Protein AF-A0A3S1FIY8-F1 (afdb_monomer)

Foldseek 3Di:
DLVVCCVVPNNVVSVVVVVVVVVVVVVVCVVDPDPDDPPQQQPFPPPDDDDDDPDDFDQQDDFDKDKDKDQADPVCVVVVVVLVVVVQVLLVVLAWAPWDWDADPVDRRIIITITTHRGPNSVVSSNRSQGPNNVVSVVVD

Solvent-accessible surface area (backbone atoms only — not comparable to full-atom values): 8208 Å² total; per-residue (Å²): 108,65,68,59,42,22,72,75,63,34,60,67,55,32,52,53,54,51,50,52,52,51,51,51,54,52,51,46,50,70,76,54,64,74,79,82,68,74,88,64,49,74,55,63,52,78,76,74,70,87,74,93,64,100,60,93,76,51,61,77,40,58,72,40,78,48,78,47,82,43,83,48,57,81,92,47,45,71,60,49,53,56,45,47,56,53,50,51,52,52,41,44,74,43,58,42,40,80,71,45,78,45,70,39,85,92,44,77,44,34,34,40,41,35,33,34,24,72,17,44,47,51,45,54,50,30,56,52,63,42,21,50,53,54,45,64,54,62,78,70,111

Structure (mmCIF, N/CA/C/O backbone):
data_AF-A0A3S1FIY8-F1
#
_entry.id   AF-A0A3S1FIY8-F1
#
loop_
_atom_site.group_PDB
_atom_site.id
_atom_site.type_symbol
_atom_site.label_atom_id
_atom_site.label_alt_id
_atom_site.label_comp_id
_atom_site.label_asym_id
_atom_site.label_entity_id
_atom_site.label_seq_id
_atom_site.pdbx_PDB_ins_code
_atom_site.Cartn_x
_atom_site.Cartn_y
_atom_site.Cartn_z
_atom_site.occupancy
_atom_site.B_is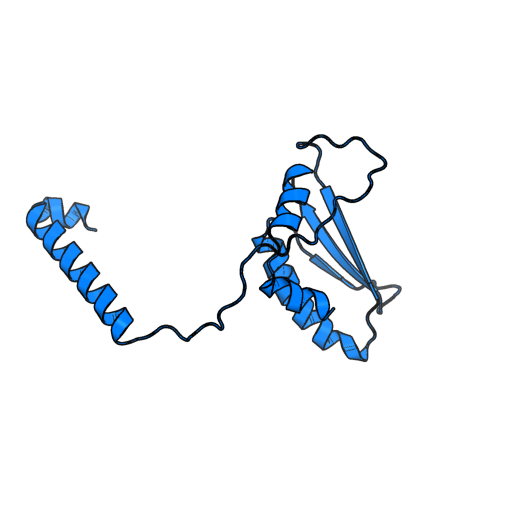o_or_equiv
_atom_site.auth_seq_id
_atom_site.auth_comp_id
_atom_site.auth_asym_id
_atom_site.auth_atom_id
_atom_site.pdbx_PDB_model_num
ATOM 1 N N . ILE A 1 1 ? 32.216 -6.696 -15.683 1.00 72.62 1 ILE A N 1
ATOM 2 C CA . ILE A 1 1 ? 32.693 -8.076 -15.956 1.00 72.62 1 ILE A CA 1
ATOM 3 C C . ILE A 1 1 ? 32.813 -8.304 -17.461 1.00 72.62 1 ILE A C 1
ATOM 5 O O . ILE A 1 1 ? 33.933 -8.373 -17.935 1.00 72.62 1 ILE A O 1
ATOM 9 N N . TRP A 1 2 ? 31.724 -8.290 -18.236 1.00 78.50 2 TRP A N 1
ATOM 10 C CA . TRP A 1 2 ? 31.783 -8.527 -19.691 1.00 78.50 2 TRP A CA 1
ATOM 11 C C . TRP A 1 2 ? 32.667 -7.547 -20.480 1.00 78.50 2 TRP A C 1
ATOM 13 O O . TRP A 1 2 ? 33.386 -7.976 -21.372 1.00 78.50 2 TRP A O 1
ATOM 23 N N . GLY A 1 3 ? 32.701 -6.264 -20.097 1.00 75.38 3 GLY A N 1
ATOM 24 C CA . GLY A 1 3 ? 33.605 -5.280 -20.713 1.00 75.38 3 GLY A CA 1
ATOM 25 C C . GLY A 1 3 ? 35.096 -5.572 -20.495 1.00 75.38 3 GLY A C 1
ATOM 26 O O . GLY A 1 3 ? 35.888 -5.344 -21.392 1.00 75.38 3 GLY A O 1
ATOM 27 N N . VAL A 1 4 ? 35.470 -6.153 -19.349 1.00 83.62 4 VAL A N 1
ATOM 28 C CA . VAL A 1 4 ? 36.863 -6.550 -19.057 1.00 83.62 4 VAL A CA 1
ATOM 29 C C . VAL A 1 4 ? 37.256 -7.783 -19.876 1.00 83.62 4 VAL A C 1
ATOM 31 O O . VAL A 1 4 ? 38.373 -7.873 -20.368 1.00 83.62 4 VAL A O 1
ATOM 34 N N . VAL A 1 5 ? 36.322 -8.720 -20.066 1.00 78.81 5 VAL A N 1
ATOM 35 C CA . VAL A 1 5 ? 36.539 -9.919 -20.894 1.00 78.81 5 VAL A CA 1
ATOM 36 C C . VAL A 1 5 ? 36.663 -9.547 -22.373 1.00 78.81 5 VAL A C 1
ATOM 38 O O . VAL A 1 5 ? 37.521 -10.089 -23.061 1.00 78.81 5 VAL A O 1
ATOM 41 N N . ALA A 1 6 ? 35.857 -8.594 -22.849 1.00 78.81 6 ALA A N 1
ATOM 42 C CA . ALA A 1 6 ? 35.938 -8.100 -24.221 1.00 78.81 6 ALA A CA 1
ATOM 43 C C . ALA A 1 6 ? 37.254 -7.361 -24.504 1.00 78.81 6 ALA A C 1
ATOM 45 O O . ALA A 1 6 ? 37.805 -7.504 -25.591 1.00 78.81 6 ALA A O 1
ATOM 46 N N . ASP A 1 7 ? 37.764 -6.608 -23.528 1.00 79.38 7 ASP A N 1
ATOM 47 C CA . ASP A 1 7 ? 39.031 -5.880 -23.643 1.00 79.38 7 ASP A CA 1
ATOM 48 C C . ASP A 1 7 ? 40.245 -6.831 -23.626 1.00 79.38 7 ASP A C 1
ATOM 50 O O . ASP A 1 7 ? 41.183 -6.669 -24.400 1.00 79.38 7 ASP A O 1
ATOM 54 N N . ALA A 1 8 ? 40.202 -7.890 -22.807 1.00 84.19 8 ALA A N 1
ATOM 55 C CA . ALA A 1 8 ? 41.296 -8.858 -22.686 1.00 84.19 8 ALA A CA 1
ATOM 56 C C . ALA A 1 8 ? 41.309 -9.953 -23.772 1.00 84.19 8 ALA A C 1
ATOM 58 O O . ALA A 1 8 ? 42.376 -10.431 -24.154 1.00 84.19 8 ALA A O 1
ATOM 59 N N . HIS A 1 9 ? 40.137 -10.388 -24.248 1.00 82.81 9 HIS A N 1
ATOM 60 C CA . HIS A 1 9 ? 39.992 -11.560 -25.125 1.00 82.81 9 HIS A CA 1
ATOM 61 C C . HIS A 1 9 ? 39.176 -11.289 -26.399 1.00 82.81 9 HIS A C 1
ATOM 63 O O . HIS A 1 9 ? 38.897 -12.217 -27.163 1.00 82.81 9 HIS A O 1
ATOM 69 N N . GLY A 1 10 ? 38.805 -10.034 -26.653 1.00 88.31 10 GLY A N 1
ATOM 70 C CA . GLY A 1 10 ? 38.021 -9.622 -27.813 1.00 88.31 10 GLY A CA 1
ATOM 71 C C . GLY A 1 10 ? 36.508 -9.741 -27.610 1.00 88.31 10 GLY A C 1
ATOM 72 O O . GLY A 1 10 ? 36.003 -10.528 -26.809 1.00 88.31 10 GLY A O 1
ATOM 73 N N . ALA A 1 11 ? 35.753 -8.951 -28.376 1.00 85.81 11 ALA A N 1
ATOM 74 C CA . ALA A 1 11 ? 34.295 -8.901 -28.266 1.00 85.81 11 ALA A CA 1
ATOM 75 C C . ALA A 1 11 ? 33.613 -10.233 -28.628 1.00 85.81 11 ALA A C 1
ATOM 77 O O . ALA A 1 11 ? 32.600 -10.585 -28.029 1.00 85.81 11 ALA A O 1
ATOM 78 N N . GLU A 1 12 ? 34.172 -10.991 -29.573 1.00 88.19 12 GLU A N 1
ATOM 79 C CA . GLU A 1 12 ? 33.625 -12.281 -30.008 1.00 88.19 12 GLU A CA 1
ATOM 80 C C . GLU A 1 12 ? 33.571 -13.300 -28.860 1.00 88.19 12 GLU A C 1
ATOM 82 O O . GLU A 1 12 ? 32.518 -13.873 -28.577 1.00 88.19 12 GLU A O 1
ATOM 87 N N . THR A 1 13 ? 34.682 -13.475 -28.139 1.00 86.31 13 THR A N 1
ATOM 88 C CA . THR A 1 13 ? 34.762 -14.421 -27.017 1.00 86.31 13 THR A CA 1
ATOM 89 C C . THR A 1 13 ? 33.855 -14.000 -25.863 1.00 86.31 13 THR A C 1
ATOM 91 O O . THR A 1 13 ? 33.185 -14.843 -25.265 1.00 86.31 13 THR A O 1
ATOM 94 N N . ALA A 1 14 ? 33.759 -12.695 -25.591 1.00 87.94 14 ALA A N 1
ATOM 95 C CA . ALA A 1 14 ? 32.854 -12.155 -24.584 1.00 87.94 14 ALA A CA 1
ATOM 96 C C . ALA A 1 14 ? 31.378 -12.431 -24.921 1.00 87.94 14 ALA A C 1
ATOM 98 O O . ALA A 1 14 ? 30.607 -12.802 -24.033 1.00 87.94 14 ALA A O 1
ATOM 99 N N . LEU A 1 15 ? 30.986 -12.301 -26.194 1.00 89.69 15 LEU A N 1
ATOM 100 C CA . LEU A 1 15 ? 29.622 -12.584 -26.649 1.00 89.69 15 LEU A CA 1
ATOM 101 C C . LEU A 1 15 ? 29.289 -14.080 -26.596 1.00 89.69 15 LEU A C 1
ATOM 103 O O . LEU A 1 15 ? 28.190 -14.436 -26.169 1.00 89.69 15 LEU A O 1
ATOM 107 N N . ILE A 1 16 ? 30.228 -14.959 -26.963 1.00 92.81 16 ILE A N 1
ATOM 108 C CA . ILE A 1 16 ? 30.045 -16.415 -26.838 1.00 92.81 16 ILE A CA 1
ATOM 109 C C . ILE A 1 16 ? 29.912 -16.818 -25.365 1.00 92.81 16 ILE A C 1
ATOM 111 O O . ILE A 1 16 ? 29.023 -17.584 -25.002 1.00 92.81 16 ILE A O 1
ATOM 115 N N . ALA A 1 17 ? 30.754 -16.279 -24.484 1.00 90.75 17 ALA A N 1
ATOM 116 C CA . ALA A 1 17 ? 30.669 -16.575 -23.058 1.00 90.75 17 ALA A CA 1
ATOM 117 C C . ALA A 1 17 ? 29.335 -16.100 -22.451 1.00 90.75 17 ALA A C 1
ATOM 119 O O . ALA A 1 17 ? 28.726 -16.815 -21.653 1.00 90.75 17 ALA A O 1
ATOM 120 N N . ALA A 1 18 ? 28.846 -14.926 -22.863 1.00 90.25 18 ALA A N 1
ATOM 121 C CA . ALA A 1 18 ? 27.545 -14.420 -22.440 1.00 90.25 18 ALA A CA 1
ATOM 122 C C . ALA A 1 18 ? 26.387 -15.297 -22.948 1.00 90.25 18 ALA A C 1
ATOM 124 O O . ALA A 1 18 ? 25.473 -15.598 -22.180 1.00 90.25 18 ALA A O 1
ATOM 125 N N . SER A 1 19 ? 26.430 -15.755 -24.205 1.00 92.75 19 SER A N 1
ATOM 126 C CA . SER A 1 19 ? 25.378 -16.614 -24.762 1.00 92.75 19 SER A CA 1
ATOM 127 C C . SER A 1 19 ? 25.317 -17.971 -24.057 1.00 92.75 19 SER A C 1
ATOM 129 O O . SER A 1 19 ? 24.233 -18.417 -23.677 1.00 92.75 19 SER A O 1
ATOM 131 N N . VAL A 1 20 ? 26.470 -18.585 -23.778 1.00 95.31 20 VAL A N 1
ATOM 132 C CA . VAL A 1 20 ? 26.558 -19.825 -22.993 1.00 95.31 20 VAL A CA 1
ATOM 133 C C . VAL A 1 20 ? 26.023 -19.614 -21.577 1.00 95.31 20 VAL A C 1
ATOM 135 O O . VAL A 1 20 ? 25.250 -20.439 -21.092 1.00 95.31 20 VAL A O 1
ATOM 138 N N . ALA A 1 21 ? 26.363 -18.498 -20.925 1.00 93.75 21 ALA A N 1
ATOM 139 C CA . ALA A 1 21 ? 25.846 -18.176 -19.596 1.00 93.75 21 ALA A CA 1
ATOM 140 C C . ALA A 1 21 ? 24.314 -18.013 -19.589 1.00 93.75 21 ALA A C 1
ATOM 142 O O . ALA A 1 21 ? 23.649 -18.499 -18.673 1.00 93.75 21 ALA A O 1
ATOM 143 N N . MET A 1 22 ? 23.738 -17.388 -20.622 1.00 93.19 22 MET A N 1
ATOM 144 C CA . MET A 1 22 ? 22.284 -17.271 -20.773 1.00 93.19 22 MET A CA 1
ATOM 145 C C . MET A 1 22 ? 21.613 -18.632 -20.983 1.00 93.19 22 MET A C 1
ATOM 147 O O . MET A 1 22 ? 20.604 -18.916 -20.337 1.00 93.19 22 MET A O 1
ATOM 151 N N . LEU A 1 23 ? 22.178 -19.491 -21.840 1.00 95.94 23 LEU A N 1
ATOM 152 C CA . LEU A 1 23 ? 21.660 -20.845 -22.068 1.00 95.94 23 LEU A CA 1
ATOM 153 C C . LEU A 1 23 ? 21.724 -21.694 -20.796 1.00 95.94 23 LEU A C 1
ATOM 155 O O . LEU A 1 23 ? 20.751 -22.368 -20.463 1.00 95.94 23 LEU A O 1
ATOM 159 N N . ALA A 1 24 ? 22.831 -21.618 -20.054 1.00 95.00 24 ALA A N 1
ATOM 160 C CA . ALA A 1 24 ? 22.980 -22.300 -18.773 1.00 95.00 24 ALA A CA 1
ATOM 161 C C . ALA A 1 24 ? 21.947 -21.803 -17.748 1.00 95.00 24 ALA A C 1
ATOM 163 O O . ALA A 1 24 ? 21.292 -22.614 -17.098 1.00 95.00 24 ALA A O 1
ATOM 164 N N . GLY A 1 25 ? 21.738 -20.485 -17.651 1.00 91.56 25 GLY A N 1
ATOM 165 C CA . GLY A 1 25 ? 20.702 -19.901 -16.795 1.00 91.56 25 GLY A CA 1
ATOM 166 C C . GLY A 1 25 ? 19.292 -20.383 -17.150 1.00 91.56 25 GLY A C 1
ATOM 167 O O . GLY A 1 25 ? 18.529 -20.769 -16.266 1.00 91.56 25 GLY A O 1
ATOM 168 N N . GLY A 1 26 ? 18.961 -20.435 -18.444 1.00 89.81 26 GLY A N 1
ATOM 169 C CA . GLY A 1 26 ? 17.688 -20.980 -18.922 1.00 89.81 26 GLY A CA 1
ATOM 170 C C . GLY A 1 26 ? 17.521 -22.471 -18.609 1.00 89.81 26 GLY A C 1
ATOM 171 O O . GLY A 1 26 ? 16.467 -22.882 -18.129 1.00 89.81 26 GLY A O 1
ATOM 172 N N . ALA A 1 27 ? 18.571 -23.273 -18.806 1.00 93.25 27 ALA A N 1
ATOM 173 C CA . ALA A 1 27 ? 18.564 -24.703 -18.496 1.00 93.25 27 ALA A CA 1
ATOM 174 C C . ALA A 1 27 ? 18.374 -24.976 -16.995 1.00 93.25 27 ALA A C 1
ATOM 176 O O . ALA A 1 27 ? 17.653 -25.903 -16.627 1.00 93.25 27 ALA A O 1
ATOM 177 N N . ILE A 1 28 ? 18.947 -24.141 -16.121 1.00 92.81 28 ILE A N 1
ATOM 178 C CA . ILE A 1 28 ? 18.692 -24.209 -14.675 1.00 92.81 28 ILE A CA 1
ATOM 179 C C . ILE A 1 28 ? 17.205 -23.989 -14.382 1.00 92.81 28 ILE A C 1
ATOM 181 O O . ILE A 1 28 ? 16.643 -24.726 -13.580 1.00 92.81 28 ILE A O 1
ATOM 185 N N . GLY A 1 29 ? 16.546 -23.046 -15.063 1.00 85.62 29 GLY A N 1
ATOM 186 C CA . GLY A 1 29 ? 15.102 -22.824 -14.922 1.00 85.62 29 GLY A CA 1
ATOM 187 C C . GLY A 1 29 ? 14.236 -24.021 -15.340 1.00 85.62 29 GLY A C 1
ATOM 188 O O . GLY A 1 29 ? 13.134 -24.181 -14.821 1.00 85.62 29 GLY A O 1
ATOM 189 N N . LEU A 1 30 ? 14.737 -24.889 -16.230 1.00 85.75 30 LEU A N 1
ATOM 190 C CA . LEU A 1 30 ? 14.073 -26.150 -16.591 1.00 85.75 30 LEU A CA 1
ATOM 191 C C . LEU A 1 30 ? 14.272 -27.242 -15.528 1.00 85.75 30 LEU A C 1
ATOM 193 O O . LEU A 1 30 ? 13.378 -28.058 -15.319 1.00 85.75 30 LEU A O 1
ATOM 197 N N . LEU A 1 31 ? 15.436 -27.269 -14.872 1.00 87.69 31 LEU A N 1
ATOM 198 C CA . LEU A 1 31 ? 15.776 -28.257 -13.839 1.00 87.69 31 LEU A CA 1
ATOM 199 C C . LEU A 1 31 ? 15.215 -27.894 -12.457 1.00 87.69 31 LEU A C 1
ATOM 201 O O . LEU A 1 31 ? 14.890 -28.781 -11.671 1.00 87.69 31 LEU A O 1
ATOM 205 N N . LEU A 1 32 ? 15.112 -26.599 -12.159 1.00 86.69 32 LEU A N 1
ATOM 206 C CA . LEU A 1 32 ? 14.621 -26.042 -10.901 1.00 86.69 32 LEU A CA 1
ATOM 207 C C . LEU A 1 32 ? 13.380 -25.182 -11.181 1.00 86.69 32 LEU A C 1
ATOM 209 O O . LEU A 1 32 ? 13.477 -23.950 -11.175 1.00 86.69 32 LEU A O 1
ATOM 213 N N . PRO A 1 33 ? 12.215 -25.806 -11.448 1.00 77.94 33 PRO A N 1
ATOM 214 C CA . PRO A 1 33 ? 10.987 -25.060 -11.654 1.00 77.94 33 PRO A CA 1
ATOM 215 C C . PRO A 1 33 ? 10.687 -24.234 -10.404 1.00 77.94 33 PRO A C 1
ATOM 217 O O . PRO A 1 33 ? 10.701 -24.742 -9.279 1.00 77.94 33 PRO A O 1
ATOM 220 N N . LEU A 1 34 ? 10.414 -22.945 -10.606 1.00 74.75 34 LEU A N 1
ATOM 221 C CA . LEU A 1 34 ? 9.940 -22.094 -9.524 1.00 74.75 34 LEU A CA 1
ATOM 222 C C . LEU A 1 34 ? 8.638 -22.685 -8.962 1.00 74.75 34 LEU A C 1
ATOM 224 O O . LEU A 1 34 ? 7.816 -23.184 -9.741 1.00 74.75 34 LEU A O 1
ATOM 228 N N . PRO A 1 35 ? 8.427 -22.631 -7.634 1.00 73.81 35 PRO A N 1
ATOM 229 C CA . PRO A 1 35 ? 7.171 -23.059 -7.040 1.00 73.81 35 PRO A CA 1
ATOM 230 C C . PRO A 1 35 ? 6.015 -22.371 -7.761 1.00 73.81 35 PRO A C 1
ATOM 232 O O . PRO A 1 35 ? 6.063 -21.157 -7.975 1.00 73.81 35 PRO A O 1
ATOM 235 N N . GLN A 1 36 ? 4.988 -23.135 -8.139 1.00 59.62 36 GLN A N 1
ATOM 236 C CA . GLN A 1 36 ? 3.769 -22.562 -8.698 1.00 59.62 36 GLN A CA 1
ATOM 237 C C . GLN A 1 36 ? 3.171 -21.620 -7.654 1.00 59.62 36 GLN A C 1
ATOM 239 O O . GLN A 1 36 ? 2.544 -22.053 -6.688 1.00 59.62 36 GLN A O 1
ATOM 244 N N . GLN A 1 37 ? 3.377 -20.317 -7.834 1.00 58.75 37 GLN A N 1
ATOM 245 C CA . GLN A 1 37 ? 2.508 -19.348 -7.198 1.00 58.75 37 GLN A CA 1
ATOM 246 C C . GLN A 1 37 ? 1.124 -19.591 -7.790 1.00 58.75 37 GLN A C 1
ATOM 248 O O . GLN A 1 37 ? 0.984 -19.681 -9.013 1.00 58.75 37 GLN A O 1
ATOM 253 N N . GLN A 1 38 ? 0.118 -19.763 -6.928 1.00 59.78 38 GLN A N 1
ATOM 254 C CA . GLN A 1 38 ? -1.277 -19.762 -7.366 1.00 59.78 38 GLN A CA 1
ATOM 255 C C . GLN A 1 38 ? -1.449 -18.588 -8.328 1.00 59.78 38 GLN A C 1
ATOM 257 O O . GLN A 1 38 ? -0.933 -17.506 -8.040 1.00 59.78 38 GLN A O 1
ATOM 262 N N . VAL A 1 39 ? -2.088 -18.817 -9.479 1.00 62.78 39 VAL A N 1
ATOM 263 C CA . VAL A 1 39 ? -2.323 -17.776 -10.485 1.00 62.78 39 VAL A CA 1
ATOM 264 C C . VAL A 1 39 ? -3.224 -16.727 -9.842 1.00 62.78 39 VAL A C 1
ATOM 266 O O . VAL A 1 39 ? -4.448 -16.822 -9.867 1.00 62.78 39 VAL A O 1
ATOM 269 N N . LEU A 1 40 ? -2.598 -15.776 -9.158 1.00 64.06 40 LEU A N 1
ATOM 270 C CA . LEU A 1 40 ? -3.258 -14.674 -8.494 1.00 64.06 40 LEU A CA 1
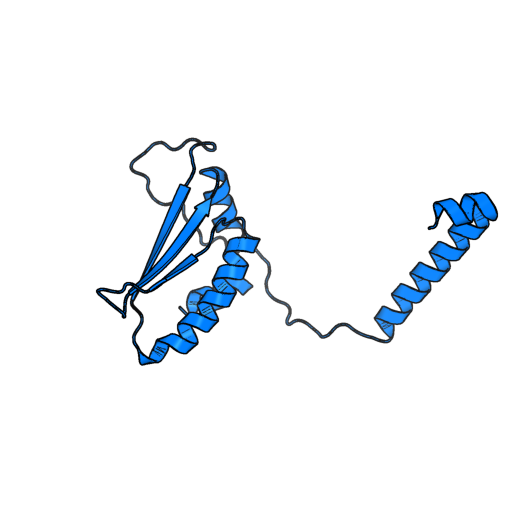ATOM 271 C C . LEU A 1 40 ? -3.839 -13.803 -9.598 1.00 64.06 40 LEU A C 1
ATOM 273 O O . LEU A 1 40 ? -3.151 -13.468 -10.563 1.00 64.06 40 LEU A O 1
ATOM 277 N N . ASN A 1 41 ? -5.116 -13.457 -9.471 1.00 75.88 41 ASN A N 1
ATOM 278 C CA . ASN A 1 41 ? -5.721 -12.507 -10.383 1.00 75.88 41 ASN A CA 1
ATOM 279 C C . ASN A 1 41 ? -5.166 -11.109 -10.062 1.00 75.88 41 ASN A C 1
ATOM 281 O O . ASN A 1 41 ? -5.563 -10.478 -9.078 1.00 75.88 41 ASN A O 1
ATOM 285 N N . LEU A 1 42 ? -4.208 -10.672 -10.881 1.00 75.06 42 LEU A N 1
ATOM 286 C CA . LEU A 1 42 ? -3.538 -9.378 -10.772 1.00 75.06 42 LEU A CA 1
ATOM 287 C C . LEU A 1 42 ? -4.245 -8.276 -11.576 1.00 75.06 42 LEU A C 1
ATOM 289 O O . LEU A 1 42 ? -3.721 -7.164 -11.655 1.00 75.06 42 LEU A O 1
ATOM 293 N N . ASP A 1 43 ? -5.415 -8.553 -12.161 1.00 78.75 43 ASP A N 1
ATOM 294 C CA . ASP A 1 43 ? -6.192 -7.525 -12.845 1.00 78.75 43 ASP A CA 1
ATOM 295 C C . ASP A 1 43 ? -6.662 -6.459 -11.835 1.00 78.75 43 ASP A C 1
ATOM 297 O O . ASP A 1 43 ? -6.994 -6.792 -10.684 1.00 78.75 43 ASP A O 1
ATOM 301 N N . PRO A 1 44 ? -6.702 -5.170 -12.235 1.00 77.31 44 PRO A N 1
ATOM 302 C CA . PRO A 1 44 ? -7.194 -4.101 -11.376 1.00 77.31 44 PRO A CA 1
ATOM 303 C C . PRO A 1 44 ? -8.626 -4.377 -10.913 1.00 77.31 44 PRO A C 1
ATOM 305 O O . PRO A 1 44 ? -9.526 -4.585 -11.725 1.00 77.31 44 PRO A O 1
ATOM 308 N N . LEU A 1 45 ? -8.853 -4.304 -9.601 1.00 82.62 45 LEU A N 1
ATOM 309 C CA . LEU A 1 45 ? -10.151 -4.569 -8.978 1.00 82.62 45 LEU A CA 1
ATOM 310 C C . LEU A 1 45 ? -11.234 -3.574 -9.428 1.00 82.62 45 LEU A C 1
ATOM 312 O O . LEU A 1 45 ? -12.418 -3.895 -9.389 1.00 82.62 45 LEU A O 1
ATOM 316 N N . ASN A 1 46 ? -10.841 -2.346 -9.799 1.00 80.50 46 ASN A N 1
ATOM 317 C CA . ASN A 1 46 ? -11.715 -1.278 -10.311 1.00 80.50 46 ASN A CA 1
ATOM 318 C C . ASN A 1 46 ? -12.979 -0.989 -9.468 1.00 80.50 46 ASN A C 1
ATOM 320 O O . ASN A 1 46 ? -13.981 -0.494 -9.979 1.00 80.50 46 ASN A O 1
ATOM 324 N N . ARG A 1 47 ? -12.939 -1.259 -8.155 1.00 82.69 47 ARG A N 1
ATOM 325 C CA . ARG A 1 47 ? -14.040 -0.957 -7.216 1.00 82.69 47 ARG A CA 1
ATOM 326 C C . ARG A 1 47 ? -13.936 0.423 -6.565 1.00 82.69 47 ARG A C 1
ATOM 328 O O . ARG A 1 47 ? -14.902 0.878 -5.956 1.00 82.69 47 ARG A O 1
ATOM 335 N N . PHE A 1 48 ? -12.779 1.078 -6.654 1.00 84.88 48 PHE A N 1
ATOM 336 C CA . PHE A 1 48 ? -12.572 2.379 -6.026 1.00 84.88 48 PHE A CA 1
ATOM 337 C C . PHE A 1 48 ? -13.463 3.445 -6.673 1.00 84.88 48 PHE A C 1
ATOM 339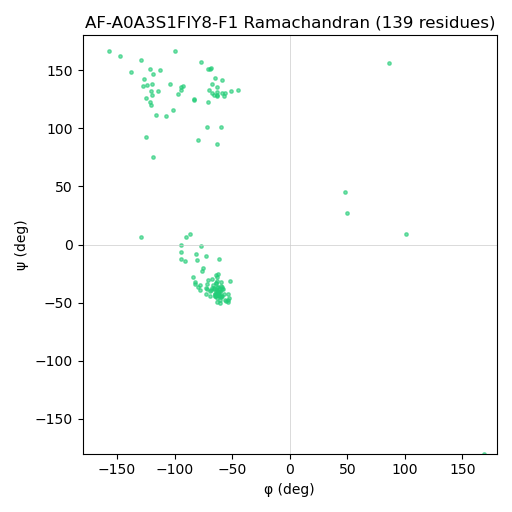 O O . PHE A 1 48 ? -13.468 3.617 -7.891 1.00 84.88 48 PHE A O 1
ATOM 346 N N . LYS A 1 49 ? -14.193 4.180 -5.834 1.00 83.94 49 LYS A N 1
ATOM 347 C CA . LYS A 1 49 ? -14.927 5.384 -6.218 1.00 83.94 49 LYS A CA 1
ATOM 348 C C . LYS A 1 49 ? -14.299 6.561 -5.494 1.00 83.94 49 LYS A C 1
ATOM 350 O O . LYS A 1 49 ? -14.082 6.480 -4.285 1.00 83.94 49 LYS A O 1
ATOM 355 N N . GLU A 1 50 ? -14.022 7.634 -6.227 1.00 83.62 50 GLU A N 1
ATOM 356 C CA . GLU A 1 50 ? -13.547 8.872 -5.615 1.00 83.62 50 GLU A CA 1
ATOM 357 C C . GLU A 1 50 ? -14.545 9.347 -4.546 1.00 83.62 50 GLU A C 1
ATOM 359 O O . GLU A 1 50 ? -15.752 9.387 -4.813 1.00 83.62 50 GLU A O 1
ATOM 364 N N . PRO A 1 51 ? -14.072 9.679 -3.332 1.00 84.38 51 PRO A N 1
ATOM 365 C CA . PRO A 1 51 ? -14.943 10.192 -2.289 1.00 84.38 51 PRO A CA 1
ATOM 366 C C . PRO A 1 51 ? -15.447 11.589 -2.657 1.00 84.38 51 PRO A C 1
ATOM 368 O O . PRO A 1 51 ? -14.764 12.358 -3.334 1.00 84.38 51 PRO A O 1
ATOM 371 N N . HIS A 1 52 ? -16.633 11.941 -2.164 1.00 85.00 52 HIS A N 1
ATOM 372 C CA . HIS A 1 52 ? -17.127 13.306 -2.290 1.00 85.00 52 HIS A CA 1
ATOM 373 C C . HIS A 1 52 ? -16.308 14.225 -1.378 1.00 85.00 52 HIS A C 1
ATOM 375 O O . HIS A 1 52 ? -16.233 14.004 -0.169 1.00 85.00 52 HIS A O 1
ATOM 381 N N . LEU A 1 53 ? -15.684 15.247 -1.959 1.00 87.69 53 LEU A N 1
ATOM 382 C CA . LEU A 1 53 ? -14.839 16.190 -1.237 1.00 87.69 53 LEU A CA 1
ATOM 383 C C . LEU A 1 53 ? -15.574 17.512 -1.037 1.00 87.69 53 LEU A C 1
ATOM 385 O O . LEU A 1 53 ? -16.176 18.042 -1.964 1.00 87.69 53 LEU A O 1
ATOM 389 N N . ALA A 1 54 ? -15.447 18.094 0.155 1.00 89.31 54 ALA A N 1
ATOM 390 C CA . ALA A 1 54 ? -15.909 19.458 0.427 1.00 89.31 54 ALA A CA 1
ATOM 391 C C . ALA A 1 54 ? -14.958 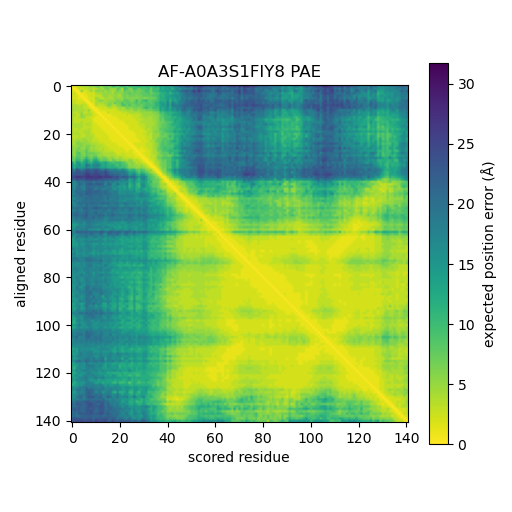20.543 -0.129 1.00 89.31 54 ALA A C 1
ATOM 393 O O . ALA A 1 54 ? -15.207 21.735 0.038 1.00 89.31 54 ALA A O 1
ATOM 394 N N . LEU A 1 55 ? -13.848 20.136 -0.753 1.00 88.38 55 LEU A N 1
ATOM 395 C CA . LEU A 1 55 ? -12.805 20.999 -1.304 1.00 88.38 55 LEU A CA 1
ATOM 396 C C . LEU A 1 55 ? -12.558 20.644 -2.772 1.00 88.38 55 LEU A C 1
ATOM 398 O O . LEU A 1 55 ? -12.514 19.466 -3.124 1.00 88.38 55 LEU A O 1
ATOM 402 N N . ASP A 1 56 ? -12.310 21.658 -3.601 1.00 89.12 56 ASP A N 1
ATOM 403 C CA . ASP A 1 56 ? -11.869 21.474 -4.987 1.00 89.12 56 ASP A CA 1
ATOM 404 C C . ASP A 1 56 ? -10.362 21.162 -5.029 1.00 89.12 56 ASP A C 1
ATOM 406 O O . ASP A 1 56 ? -9.504 22.054 -5.037 1.00 89.12 56 ASP A O 1
ATOM 410 N N . LEU A 1 57 ? -10.016 19.872 -4.967 1.00 90.75 57 LEU A N 1
ATOM 411 C CA . LEU A 1 57 ? -8.627 19.422 -5.012 1.00 90.75 57 LEU A CA 1
ATOM 412 C C . LEU A 1 57 ? -8.121 19.323 -6.454 1.00 90.75 57 LEU A C 1
ATOM 414 O O . LEU A 1 57 ? -8.628 18.567 -7.278 1.00 90.75 57 LEU A O 1
ATOM 418 N N . LYS A 1 58 ? -7.016 20.018 -6.736 1.00 93.81 58 LYS A N 1
ATOM 419 C CA . LYS A 1 58 ? -6.266 19.853 -7.984 1.00 93.81 58 LYS A CA 1
ATOM 420 C C . LYS A 1 58 ? -5.417 18.577 -7.923 1.00 93.81 58 LYS A C 1
ATOM 422 O O . LYS A 1 58 ? -4.983 18.183 -6.842 1.00 93.81 58 LYS A O 1
ATOM 427 N N . PRO A 1 59 ? -5.027 17.988 -9.070 1.00 92.12 59 PRO A N 1
ATOM 428 C CA . PRO A 1 59 ? -4.200 16.776 -9.106 1.00 92.12 59 PRO A CA 1
ATOM 429 C C . PRO A 1 59 ? -2.907 16.841 -8.276 1.00 92.12 59 PRO A C 1
ATOM 431 O O . PRO A 1 59 ? -2.451 15.825 -7.763 1.00 92.12 59 PRO A O 1
ATOM 434 N N . ARG A 1 60 ? -2.308 18.032 -8.140 1.00 95.44 60 ARG A N 1
ATOM 435 C CA . ARG A 1 60 ? -1.068 18.267 -7.379 1.00 95.44 60 ARG A CA 1
ATOM 436 C C . ARG A 1 60 ? -1.294 18.723 -5.933 1.00 95.44 60 ARG A C 1
ATOM 438 O O . ARG A 1 60 ? -0.310 18.952 -5.239 1.00 95.44 60 ARG A O 1
ATOM 445 N N . SER A 1 61 ? -2.541 18.880 -5.491 1.00 94.94 61 SER A N 1
ATOM 446 C CA . SER A 1 61 ? -2.858 19.236 -4.105 1.00 94.94 61 SER A CA 1
ATOM 447 C C . SER A 1 61 ? -2.393 18.133 -3.160 1.00 94.94 61 SER A C 1
ATOM 449 O O . SER A 1 61 ? -2.603 16.960 -3.451 1.00 94.94 61 SER A O 1
ATOM 451 N N . GLY A 1 62 ? -1.766 18.489 -2.043 1.00 90.75 62 GLY A N 1
ATOM 452 C CA . GLY A 1 62 ? -1.272 17.526 -1.063 1.00 90.75 62 GLY A CA 1
ATOM 453 C C . GLY A 1 62 ? -0.352 18.168 -0.020 1.00 90.75 62 GLY A C 1
ATOM 454 O O . GLY A 1 62 ? -0.107 19.375 -0.095 1.00 90.75 62 GLY A O 1
ATOM 455 N N . PRO A 1 63 ? 0.168 17.378 0.937 1.00 92.56 63 PRO A N 1
ATOM 456 C CA . PRO A 1 63 ? 0.011 15.924 1.067 1.00 92.56 63 PRO A CA 1
ATOM 457 C C . PRO A 1 63 ? -1.415 15.507 1.450 1.00 92.56 63 PRO A C 1
ATOM 459 O O . PRO A 1 63 ? -2.130 16.254 2.110 1.00 92.56 63 PRO A O 1
ATOM 462 N N . ILE A 1 64 ? -1.828 14.310 1.030 1.00 94.88 64 ILE A N 1
ATOM 463 C CA . ILE A 1 64 ? -3.120 13.727 1.413 1.00 94.88 64 ILE A CA 1
ATOM 464 C C . ILE A 1 64 ? -2.855 12.706 2.513 1.00 94.88 64 ILE A C 1
ATOM 466 O O . ILE A 1 64 ? -2.162 11.715 2.271 1.00 94.88 64 ILE A O 1
ATOM 470 N N . ALA A 1 65 ? -3.379 12.964 3.708 1.00 95.00 65 ALA A N 1
ATOM 471 C CA . ALA A 1 65 ? -3.327 12.044 4.838 1.00 95.00 65 ALA A CA 1
ATOM 472 C C . ALA A 1 65 ? -4.590 11.181 4.865 1.00 95.00 65 ALA A C 1
ATOM 474 O O . ALA A 1 65 ? -5.695 11.677 4.648 1.00 95.00 65 ALA A O 1
ATOM 475 N N . ILE A 1 66 ? -4.410 9.889 5.112 1.00 95.12 66 ILE A N 1
ATOM 476 C CA . ILE A 1 66 ? -5.486 8.918 5.235 1.00 95.12 66 ILE A CA 1
ATOM 477 C C . ILE A 1 66 ? -5.396 8.340 6.641 1.00 95.12 66 ILE A C 1
ATOM 479 O O . ILE A 1 66 ? -4.331 7.886 7.060 1.00 95.12 66 ILE A O 1
ATOM 483 N N . MET A 1 67 ? -6.523 8.358 7.346 1.00 96.06 67 MET A N 1
ATOM 484 C CA . MET A 1 67 ? -6.710 7.691 8.629 1.00 96.06 67 MET A CA 1
ATOM 485 C C . MET A 1 67 ? -7.919 6.777 8.501 1.00 96.06 67 MET A C 1
ATOM 487 O O . MET A 1 67 ? -8.981 7.221 8.064 1.00 96.06 67 MET A O 1
ATOM 491 N N . ILE A 1 68 ? -7.737 5.504 8.828 1.00 94.75 68 ILE A N 1
ATOM 492 C CA . ILE A 1 68 ? -8.803 4.506 8.830 1.00 94.75 68 ILE A CA 1
ATOM 493 C C . ILE A 1 68 ? -8.880 3.939 10.237 1.00 94.75 68 ILE A C 1
ATOM 495 O O . ILE A 1 68 ? -7.887 3.432 10.757 1.00 94.75 68 ILE A O 1
ATOM 499 N N . GLU A 1 69 ? -10.059 4.053 10.830 1.00 96.06 69 GLU A N 1
ATOM 500 C CA . GLU A 1 69 ? -10.366 3.508 12.14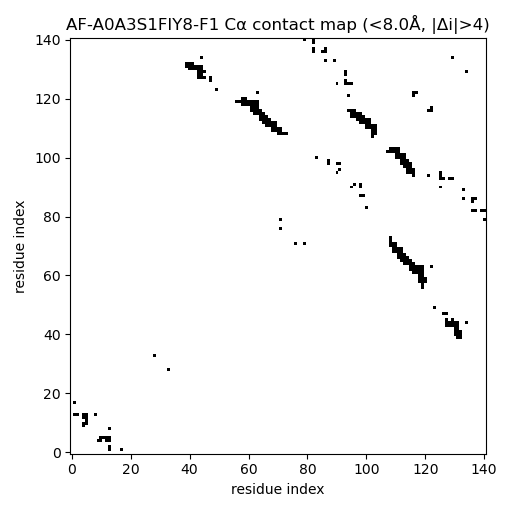2 1.00 96.06 69 GLU A CA 1
ATOM 501 C C . GLU A 1 69 ? -11.000 2.123 11.988 1.00 96.06 69 GLU A C 1
ATOM 503 O O . GLU A 1 69 ? -11.908 1.930 11.176 1.00 96.06 69 GLU A O 1
ATOM 508 N N . TYR A 1 70 ? -10.512 1.168 12.770 1.00 95.69 70 TYR A N 1
ATOM 509 C CA . TYR A 1 70 ? -11.052 -0.180 12.879 1.00 95.69 70 TYR A CA 1
ATOM 510 C C . TYR A 1 70 ? -11.479 -0.426 14.316 1.00 95.69 70 TYR A C 1
ATOM 512 O O . TYR A 1 70 ? -10.738 -0.106 15.243 1.00 95.69 70 TYR A O 1
ATOM 520 N N . VAL A 1 71 ? -12.636 -1.057 14.486 1.00 95.62 71 VAL A N 1
ATOM 521 C CA . VAL A 1 71 ? -13.105 -1.549 15.782 1.00 95.62 71 VAL A CA 1
ATOM 522 C C . VAL A 1 71 ? -12.991 -3.066 15.762 1.00 95.62 71 VAL A C 1
ATOM 524 O O . VAL A 1 71 ? -13.721 -3.731 15.032 1.00 95.62 71 VAL A O 1
ATOM 527 N N . ILE A 1 72 ? -12.057 -3.603 16.541 1.00 95.19 72 ILE A N 1
ATOM 528 C CA . ILE A 1 72 ? -11.685 -5.018 16.548 1.00 95.19 72 ILE A CA 1
ATOM 529 C C . ILE A 1 72 ? -11.915 -5.584 17.949 1.00 95.19 72 ILE A C 1
ATOM 531 O O . ILE A 1 72 ? -11.507 -4.991 18.952 1.00 95.19 72 ILE A O 1
ATOM 535 N N . ARG A 1 73 ? -12.583 -6.739 18.026 1.00 94.12 73 ARG A N 1
ATOM 536 C CA . ARG A 1 73 ? -12.783 -7.448 19.295 1.00 94.12 73 ARG A CA 1
ATOM 537 C C . ARG A 1 73 ? -11.463 -8.051 19.765 1.00 94.12 73 ARG A C 1
ATOM 539 O O . ARG A 1 73 ? -10.622 -8.419 18.949 1.00 94.12 73 ARG A O 1
ATOM 546 N N . HIS A 1 74 ? -11.294 -8.185 21.077 1.00 91.75 74 HIS A N 1
ATOM 547 C CA . HIS A 1 74 ? -10.031 -8.648 21.657 1.00 91.75 74 HIS A CA 1
ATOM 548 C C . HIS A 1 74 ? -9.626 -10.042 21.150 1.00 91.75 74 HIS A C 1
ATOM 550 O O . HIS A 1 74 ? -8.454 -10.287 20.873 1.00 91.75 74 HIS A O 1
ATOM 556 N N . GLU A 1 75 ? -10.602 -10.935 20.971 1.00 95.19 75 GLU A N 1
ATOM 557 C CA . GLU A 1 75 ? -10.393 -12.285 20.444 1.00 95.19 75 GLU A CA 1
ATOM 558 C C . GLU A 1 75 ? -9.873 -12.326 18.996 1.00 95.19 75 GLU A C 1
ATOM 560 O O . GLU A 1 75 ? -9.183 -13.278 18.630 1.00 95.19 75 GLU A O 1
ATOM 565 N N . ASP A 1 76 ? -10.147 -11.290 18.199 1.00 94.69 76 ASP A N 1
ATOM 566 C CA . ASP A 1 76 ? -9.790 -11.227 16.778 1.00 94.69 76 ASP A CA 1
ATOM 567 C C . ASP A 1 76 ? -8.443 -10.508 16.542 1.00 94.69 76 ASP A C 1
ATOM 569 O O . ASP A 1 76 ? -7.931 -10.491 15.421 1.00 94.69 76 ASP A O 1
ATOM 573 N N . GLU A 1 77 ? -7.828 -9.928 17.585 1.00 94.12 77 GLU A N 1
ATOM 574 C CA . GLU A 1 77 ? -6.589 -9.140 17.474 1.00 94.12 77 GLU A CA 1
ATOM 575 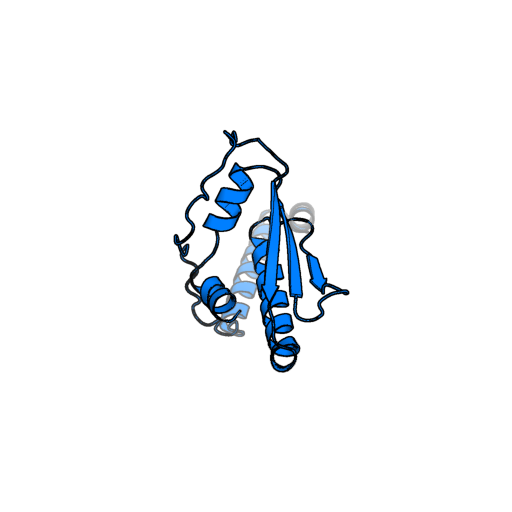C C . GLU A 1 77 ? -5.441 -9.866 16.748 1.00 94.12 77 GLU A C 1
ATOM 577 O O . GLU A 1 77 ? -4.817 -9.249 15.877 1.00 94.12 77 GLU A O 1
ATOM 582 N N . PRO A 1 78 ? -5.125 -11.147 17.041 1.00 95.25 78 PRO A N 1
ATOM 583 C CA . PRO A 1 78 ? -4.017 -11.826 16.372 1.00 95.25 78 PRO A CA 1
ATOM 584 C C . PRO A 1 78 ? -4.248 -12.001 14.867 1.00 95.25 78 PRO A C 1
ATOM 586 O O . PRO A 1 78 ? -3.316 -11.826 14.076 1.00 95.25 78 PRO A O 1
ATOM 589 N N . GLU A 1 79 ? -5.480 -12.323 14.461 1.00 94.38 79 GLU A N 1
ATOM 590 C CA . GLU A 1 79 ? -5.835 -12.459 13.047 1.00 94.38 79 GLU A CA 1
ATOM 591 C C . GLU A 1 79 ? -5.816 -11.095 12.352 1.00 94.38 79 GLU A C 1
ATOM 593 O O . GLU A 1 79 ? -5.205 -10.954 11.289 1.00 94.38 79 GLU A O 1
ATOM 598 N N . PHE A 1 80 ? -6.387 -10.072 12.989 1.00 94.69 80 PHE A N 1
ATOM 599 C CA . PHE A 1 80 ? -6.366 -8.703 12.487 1.00 94.69 80 PHE A CA 1
ATOM 600 C C . PHE A 1 80 ? -4.937 -8.212 12.233 1.00 94.69 80 PHE A C 1
ATOM 602 O O . PHE A 1 80 ? -4.634 -7.720 11.146 1.00 94.69 80 PHE A O 1
ATOM 609 N N . LEU A 1 81 ? -4.021 -8.393 13.188 1.00 95.50 81 LEU A N 1
ATOM 610 C CA . LEU A 1 81 ? -2.625 -7.977 13.028 1.00 95.50 81 LEU A CA 1
ATOM 611 C C . LEU A 1 81 ? -1.928 -8.704 11.870 1.00 95.50 81 LEU A C 1
ATOM 613 O O . LEU A 1 81 ? -1.166 -8.079 11.126 1.00 95.50 81 LEU A O 1
ATOM 617 N N . ALA A 1 82 ? -2.209 -9.996 11.676 1.00 95.06 82 ALA A N 1
ATOM 618 C CA . ALA A 1 82 ? -1.674 -10.761 10.552 1.00 95.06 82 ALA A CA 1
ATOM 619 C C . ALA A 1 82 ? -2.190 -10.229 9.203 1.00 95.06 82 ALA A C 1
ATOM 621 O O . ALA A 1 82 ? -1.409 -10.051 8.264 1.00 95.06 82 ALA A O 1
ATOM 622 N N . ILE A 1 83 ? -3.484 -9.911 9.116 1.00 94.12 83 ILE A N 1
ATOM 623 C CA . ILE A 1 83 ? -4.093 -9.321 7.918 1.00 94.12 83 ILE A CA 1
ATOM 624 C C . ILE A 1 83 ? -3.519 -7.923 7.653 1.00 94.12 83 ILE A C 1
ATOM 626 O O . ILE A 1 83 ? -3.146 -7.601 6.522 1.00 94.12 83 ILE A O 1
ATOM 630 N N . MET A 1 84 ? -3.378 -7.097 8.692 1.00 95.00 84 MET A N 1
ATOM 631 C CA . MET A 1 84 ? -2.855 -5.739 8.561 1.00 95.00 84 MET A CA 1
ATOM 632 C C . MET A 1 84 ? -1.377 -5.696 8.171 1.00 95.00 84 MET A C 1
ATOM 634 O O . MET A 1 84 ? -0.965 -4.763 7.478 1.00 95.00 84 MET A O 1
ATOM 638 N N . ALA A 1 85 ? -0.576 -6.695 8.553 1.00 95.00 85 ALA A N 1
ATOM 639 C CA . ALA A 1 85 ? 0.808 -6.811 8.097 1.00 95.00 85 ALA A CA 1
ATOM 640 C C . ALA A 1 85 ? 0.882 -6.932 6.565 1.00 95.00 85 ALA A C 1
ATOM 642 O O . ALA A 1 85 ? 1.661 -6.226 5.911 1.00 95.00 85 ALA A O 1
ATOM 643 N N . GLU A 1 86 ? 0.017 -7.768 5.989 1.00 93.25 86 GLU A N 1
ATOM 644 C CA . GLU A 1 86 ? -0.066 -7.963 4.545 1.00 93.25 86 GLU A CA 1
ATOM 645 C C . GLU A 1 86 ? -0.706 -6.758 3.838 1.00 93.25 86 GLU A C 1
ATOM 647 O O . GLU A 1 86 ? -0.172 -6.251 2.846 1.00 93.25 86 GLU A O 1
ATOM 652 N N . ARG A 1 87 ? -1.785 -6.201 4.400 1.00 93.00 87 ARG A N 1
ATOM 653 C CA . ARG A 1 87 ? -2.398 -4.959 3.907 1.00 93.00 87 ARG A CA 1
ATOM 654 C C . ARG A 1 87 ? -1.396 -3.805 3.886 1.00 93.00 87 ARG A C 1
ATOM 656 O O . ARG A 1 87 ? -1.319 -3.078 2.899 1.00 93.00 87 ARG A O 1
ATOM 663 N N . GLY A 1 88 ? -0.571 -3.660 4.921 1.00 93.81 88 GLY A N 1
ATOM 664 C CA . GLY A 1 88 ? 0.481 -2.647 4.975 1.00 93.81 88 GLY A CA 1
ATOM 665 C C . GLY A 1 88 ? 1.533 -2.824 3.876 1.00 93.81 88 GLY A C 1
ATOM 666 O O . GLY A 1 88 ? 2.013 -1.837 3.311 1.00 93.81 88 GLY A O 1
ATOM 667 N N . ARG A 1 89 ? 1.875 -4.072 3.520 1.00 93.62 89 ARG A N 1
ATOM 668 C CA . ARG A 1 89 ? 2.766 -4.377 2.388 1.00 93.62 89 ARG A CA 1
ATOM 669 C C . ARG A 1 89 ? 2.149 -3.923 1.063 1.00 93.62 89 ARG A C 1
ATOM 671 O O . ARG A 1 89 ? 2.835 -3.257 0.289 1.00 93.62 89 ARG A O 1
ATOM 678 N N . ILE A 1 90 ? 0.868 -4.221 0.842 1.00 91.88 90 ILE A N 1
ATOM 679 C CA . ILE A 1 90 ? 0.101 -3.789 -0.338 1.00 91.88 90 ILE A CA 1
ATOM 680 C C . ILE A 1 90 ? 0.034 -2.260 -0.410 1.00 91.88 90 ILE A C 1
ATOM 682 O O . ILE A 1 90 ? 0.382 -1.673 -1.433 1.00 91.88 90 ILE A O 1
ATOM 686 N N . ARG A 1 91 ? -0.291 -1.585 0.701 1.00 93.81 91 ARG A N 1
ATOM 687 C CA . ARG A 1 91 ? -0.344 -0.118 0.755 1.00 93.81 91 ARG A CA 1
ATOM 688 C C . ARG A 1 91 ? 0.983 0.512 0.329 1.00 93.81 91 ARG A C 1
ATOM 690 O O . ARG A 1 91 ? 0.997 1.414 -0.509 1.00 93.81 91 ARG A O 1
ATOM 697 N N . ARG A 1 92 ? 2.106 0.027 0.872 1.00 94.19 92 ARG A N 1
ATOM 698 C CA . ARG A 1 92 ? 3.448 0.519 0.512 1.00 94.19 92 ARG A CA 1
ATOM 699 C C . ARG A 1 92 ? 3.792 0.241 -0.952 1.00 94.19 92 ARG A C 1
ATOM 701 O O . ARG A 1 92 ? 4.284 1.145 -1.624 1.00 94.19 92 ARG A O 1
ATOM 708 N N . ARG A 1 93 ? 3.496 -0.967 -1.452 1.00 92.88 93 ARG A N 1
ATOM 709 C CA . ARG A 1 93 ? 3.662 -1.341 -2.872 1.00 92.88 93 ARG A CA 1
ATOM 710 C C . ARG A 1 93 ? 2.936 -0.355 -3.787 1.00 92.88 93 ARG A C 1
ATOM 712 O O . ARG A 1 93 ? 3.503 0.094 -4.777 1.00 92.88 93 ARG A O 1
ATOM 719 N N . ASP A 1 94 ? 1.727 0.038 -3.405 1.00 90.62 94 ASP A N 1
ATOM 720 C CA . ASP A 1 94 ? 0.875 0.907 -4.212 1.00 90.62 94 ASP A CA 1
ATOM 721 C C . ASP A 1 94 ? 1.153 2.402 -3.982 1.00 90.62 94 ASP A C 1
ATOM 723 O O . ASP A 1 94 ? 0.409 3.249 -4.475 1.00 90.62 94 ASP A O 1
ATOM 727 N N . GLY A 1 95 ? 2.215 2.760 -3.252 1.00 91.06 95 GLY A N 1
ATOM 728 C CA . GLY A 1 95 ? 2.706 4.136 -3.130 1.00 91.06 95 GLY A CA 1
ATOM 729 C C . GLY A 1 95 ? 2.320 4.881 -1.849 1.00 91.06 95 GLY A C 1
ATOM 730 O O . GLY A 1 95 ? 2.579 6.084 -1.759 1.00 91.06 95 GLY A O 1
ATOM 731 N N . ALA A 1 96 ? 1.739 4.206 -0.852 1.00 93.56 96 ALA A N 1
ATOM 732 C CA . ALA A 1 96 ? 1.560 4.794 0.474 1.00 93.56 96 ALA A CA 1
ATOM 733 C C . ALA A 1 96 ? 2.916 5.006 1.160 1.00 93.56 96 ALA A C 1
ATOM 735 O O . ALA A 1 96 ? 3.794 4.140 1.134 1.00 93.56 96 ALA A O 1
ATOM 736 N N . ARG A 1 97 ? 3.072 6.153 1.818 1.00 94.06 97 ARG A N 1
ATOM 737 C CA . ARG A 1 97 ? 4.265 6.512 2.589 1.00 94.06 97 ARG A CA 1
ATOM 738 C C . ARG A 1 97 ? 3.939 6.587 4.074 1.00 94.06 97 ARG A C 1
ATOM 740 O O . ARG A 1 97 ? 2.816 6.924 4.445 1.00 94.06 97 ARG A O 1
ATOM 747 N N . ASN A 1 98 ? 4.946 6.294 4.899 1.00 94.75 98 ASN A N 1
ATOM 748 C CA . ASN A 1 98 ? 4.866 6.308 6.364 1.00 94.75 98 ASN A CA 1
ATOM 749 C C . ASN A 1 98 ? 3.632 5.572 6.897 1.00 94.75 98 ASN A C 1
ATOM 751 O O . ASN A 1 98 ? 2.923 6.083 7.757 1.00 94.75 98 ASN A O 1
ATOM 755 N N . TRP A 1 99 ? 3.370 4.388 6.341 1.00 97.38 99 TRP A N 1
ATOM 756 C CA . TRP A 1 99 ? 2.291 3.538 6.818 1.00 97.38 99 TRP A CA 1
ATOM 757 C C . TRP A 1 99 ? 2.563 3.108 8.259 1.00 97.38 99 TRP A C 1
ATOM 759 O O . TRP A 1 99 ? 3.636 2.576 8.553 1.00 97.38 99 TRP A O 1
ATOM 769 N N . THR A 1 100 ? 1.580 3.314 9.124 1.00 97.19 100 THR A N 1
ATOM 770 C CA . THR A 1 100 ? 1.600 2.926 10.532 1.00 97.19 100 THR A CA 1
ATOM 771 C C . THR A 1 100 ? 0.254 2.340 10.924 1.00 97.19 100 THR A C 1
ATOM 773 O O . THR A 1 100 ? -0.784 2.781 10.434 1.00 97.19 100 THR A O 1
ATOM 776 N N . LEU A 1 101 ? 0.276 1.394 11.856 1.00 97.56 101 LEU A N 1
ATOM 777 C CA . LEU A 1 101 ? -0.902 0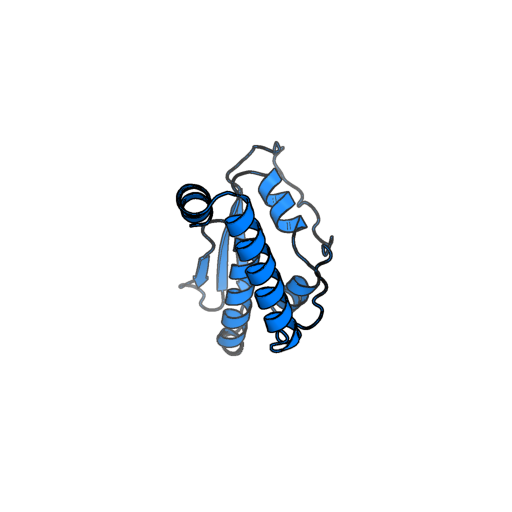.902 12.553 1.00 97.56 101 LEU A CA 1
ATOM 778 C C . LEU A 1 101 ? -0.685 1.147 14.044 1.00 97.56 101 LEU A C 1
ATOM 780 O O . LEU A 1 101 ? 0.297 0.663 14.605 1.00 97.56 101 LEU A O 1
ATOM 784 N N . ALA A 1 102 ? -1.567 1.924 14.659 1.00 96.75 102 ALA A N 1
ATOM 785 C CA . ALA A 1 102 ? -1.509 2.257 16.075 1.00 96.75 102 ALA A CA 1
ATOM 786 C C . ALA A 1 102 ? -2.765 1.750 16.784 1.00 96.75 102 ALA A C 1
ATOM 788 O O . ALA A 1 102 ? -3.843 1.729 16.197 1.00 96.75 102 ALA A O 1
ATOM 789 N N . ARG A 1 103 ? -2.616 1.351 18.045 1.00 96.88 103 ARG A N 1
ATOM 790 C CA . ARG A 1 103 ? -3.735 1.025 18.929 1.00 96.88 103 ARG A CA 1
ATOM 791 C C . ARG A 1 103 ? -4.085 2.259 19.745 1.00 96.88 103 ARG A C 1
ATOM 793 O O . ARG A 1 103 ? -3.175 2.912 20.259 1.00 96.88 103 ARG A O 1
ATOM 800 N N . ASP A 1 104 ? -5.367 2.557 19.873 1.00 95.50 104 ASP A N 1
ATOM 801 C CA . ASP A 1 104 ? -5.830 3.586 20.795 1.00 95.50 104 ASP A CA 1
ATOM 802 C C . ASP A 1 104 ? -5.647 3.098 22.248 1.00 95.50 104 ASP A C 1
ATOM 804 O O . ASP A 1 104 ? -5.945 1.949 22.588 1.00 95.50 104 ASP A O 1
ATOM 808 N N . LEU A 1 105 ? -5.080 3.957 23.097 1.00 94.69 105 LEU A N 1
ATOM 809 C CA . LEU A 1 105 ? -4.801 3.655 24.502 1.00 94.69 105 LEU A CA 1
ATOM 810 C C . LEU A 1 105 ? -6.014 3.891 25.408 1.00 94.69 105 LEU A C 1
ATOM 812 O O . LEU A 1 105 ? -6.119 3.242 26.447 1.00 94.69 105 LEU A O 1
ATOM 816 N N . GLU A 1 106 ? -6.910 4.805 25.035 1.00 95.94 106 GLU A N 1
ATOM 817 C CA . GLU A 1 106 ? -8.158 5.057 25.760 1.00 95.94 106 GLU A CA 1
ATOM 818 C C . GLU A 1 106 ? -9.204 4.001 25.407 1.00 95.94 106 GLU A C 1
ATOM 820 O O . GLU A 1 106 ? -9.940 3.538 26.280 1.00 95.94 106 GLU A O 1
ATOM 825 N N . ASN A 1 107 ? -9.226 3.566 24.144 1.00 94.81 107 ASN A N 1
ATOM 826 C CA . ASN A 1 107 ? -10.080 2.479 23.692 1.00 94.81 107 ASN A CA 1
ATOM 827 C C . ASN A 1 107 ? -9.273 1.365 23.006 1.00 94.81 107 ASN A C 1
ATOM 829 O O . ASN A 1 107 ? -9.120 1.373 21.787 1.00 94.81 107 ASN A O 1
ATOM 833 N N . PRO A 1 108 ? -8.844 0.325 23.743 1.00 92.94 108 PRO A N 1
ATOM 834 C CA . PRO A 1 108 ? -8.042 -0.759 23.185 1.00 92.94 108 PRO A CA 1
ATOM 835 C C . PRO A 1 108 ? -8.719 -1.564 22.065 1.00 92.94 108 PRO A C 1
ATOM 837 O O . PRO A 1 108 ? -8.031 -2.356 21.424 1.00 92.94 108 PRO A O 1
ATOM 840 N N . THR A 1 109 ? -10.028 -1.420 21.835 1.00 95.12 109 THR A N 1
ATOM 841 C CA . THR A 1 109 ? -10.706 -2.059 20.689 1.00 95.12 109 THR A CA 1
ATOM 842 C C . THR A 1 109 ? -10.518 -1.282 19.387 1.00 95.12 109 THR A C 1
ATOM 844 O O . THR A 1 109 ? -10.773 -1.817 18.311 1.00 95.12 109 THR A O 1
ATOM 847 N N . VAL A 1 110 ? -10.038 -0.039 19.466 1.00 96.50 110 VAL A N 1
ATOM 848 C CA . VAL A 1 110 ? -9.859 0.854 18.325 1.00 96.50 110 VAL A CA 1
ATOM 849 C C . VAL A 1 110 ? -8.417 0.811 17.827 1.00 96.50 110 VAL A C 1
ATOM 851 O O . VAL A 1 110 ? -7.451 0.968 18.579 1.00 96.50 110 VAL A O 1
ATOM 854 N N . TRP A 1 111 ? -8.279 0.615 16.520 1.00 97.38 111 TR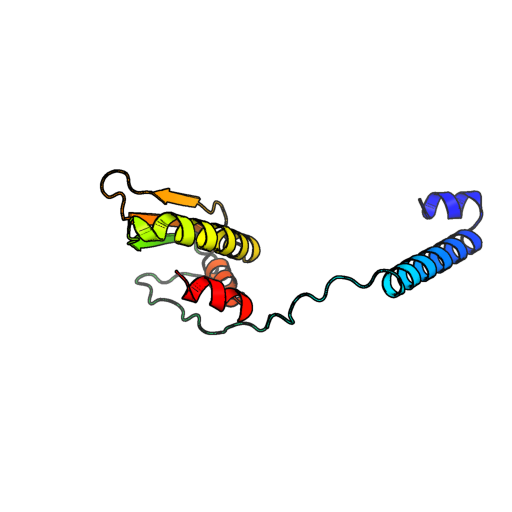P A N 1
ATOM 855 C CA . TRP A 1 111 ? -7.011 0.626 15.805 1.00 97.38 111 TRP A CA 1
ATOM 856 C C . TRP A 1 111 ? -7.050 1.646 14.676 1.00 97.38 111 TRP A C 1
ATOM 858 O O . TRP A 1 111 ? -8.019 1.723 13.926 1.00 97.38 111 TRP A O 1
ATOM 868 N N . ILE A 1 112 ? -5.970 2.404 14.524 1.00 97.31 112 ILE A N 1
ATOM 869 C CA . ILE A 1 112 ? -5.852 3.475 13.539 1.00 97.31 112 ILE A CA 1
ATOM 870 C C . ILE A 1 112 ? -4.746 3.112 12.550 1.00 97.31 112 ILE A C 1
ATOM 872 O O . ILE A 1 112 ? -3.560 3.092 12.889 1.00 97.31 112 ILE A O 1
ATOM 876 N N . GLU A 1 113 ? -5.131 2.837 11.305 1.00 97.50 113 GLU A N 1
ATOM 877 C CA . GLU A 1 113 ? -4.208 2.801 10.172 1.00 97.50 113 GLU A CA 1
ATOM 878 C C . GLU A 1 113 ? -4.016 4.226 9.662 1.00 97.50 113 GLU A C 1
ATOM 880 O O . GLU A 1 113 ? -4.975 4.906 9.301 1.00 97.50 113 GLU A O 1
ATOM 885 N N . HIS A 1 114 ? -2.767 4.668 9.592 1.00 97.44 114 HIS A N 1
ATOM 886 C CA . HIS A 1 114 ? -2.407 5.981 9.082 1.00 97.44 114 HIS A CA 1
ATOM 887 C C . HIS A 1 114 ? -1.349 5.855 7.990 1.00 97.44 114 HIS A C 1
ATOM 889 O O . HIS A 1 114 ? -0.383 5.104 8.116 1.00 97.44 114 HIS A O 1
ATOM 895 N N . TYR A 1 115 ? -1.529 6.599 6.904 1.00 96.69 115 TYR A N 1
ATOM 896 C CA . TYR A 1 115 ? -0.532 6.753 5.850 1.00 96.69 115 TYR A CA 1
ATOM 897 C C . TYR A 1 115 ? -0.779 8.044 5.074 1.00 96.69 115 TYR A C 1
ATOM 899 O O . TYR A 1 115 ? -1.848 8.647 5.160 1.00 96.69 115 TYR A O 1
ATOM 907 N N . HIS A 1 116 ? 0.194 8.464 4.266 1.00 96.12 116 HIS A N 1
ATOM 908 C CA . HIS A 1 116 ? 0.001 9.598 3.370 1.00 96.12 116 HIS A CA 1
ATOM 909 C C . HIS A 1 116 ? 0.390 9.286 1.930 1.00 96.12 116 HIS A C 1
ATOM 911 O O . HIS A 1 116 ? 1.201 8.400 1.643 1.00 96.12 116 HIS A O 1
ATOM 917 N N . THR A 1 117 ? -0.160 10.080 1.019 1.00 96.12 117 THR A N 1
ATOM 918 C CA . THR A 1 117 ? 0.263 10.143 -0.380 1.00 96.12 117 THR A CA 1
ATOM 919 C C . THR A 1 117 ? 0.689 11.574 -0.731 1.00 96.12 117 THR A C 1
ATOM 921 O O . THR A 1 117 ? 0.214 12.531 -0.111 1.00 96.12 117 THR A O 1
ATOM 924 N N . PRO A 1 118 ? 1.619 11.764 -1.685 1.00 95.12 118 PRO A N 1
ATOM 925 C CA . PRO A 1 118 ? 2.200 13.086 -1.940 1.00 95.12 118 PRO A CA 1
ATOM 926 C C . PRO A 1 118 ? 1.204 14.095 -2.505 1.00 95.12 118 PRO A C 1
ATOM 928 O O . PRO A 1 118 ? 1.306 15.286 -2.226 1.00 95.12 118 PRO A O 1
ATOM 931 N N . THR A 1 119 ? 0.273 13.621 -3.330 1.00 96.06 119 THR A N 1
ATOM 932 C CA . THR A 1 119 ? -0.688 14.451 -4.050 1.00 96.06 119 THR A CA 1
ATOM 933 C C . THR A 1 119 ? -2.012 13.714 -4.224 1.00 96.06 119 THR A C 1
ATOM 935 O O . THR A 1 119 ? -2.057 12.484 -4.151 1.00 96.06 119 THR A O 1
ATOM 938 N N . TRP A 1 120 ? -3.077 14.457 -4.524 1.00 94.81 120 TRP A N 1
ATOM 939 C CA . TRP A 1 120 ? -4.397 13.910 -4.821 1.00 94.81 120 TRP A CA 1
ATOM 940 C C . TRP A 1 120 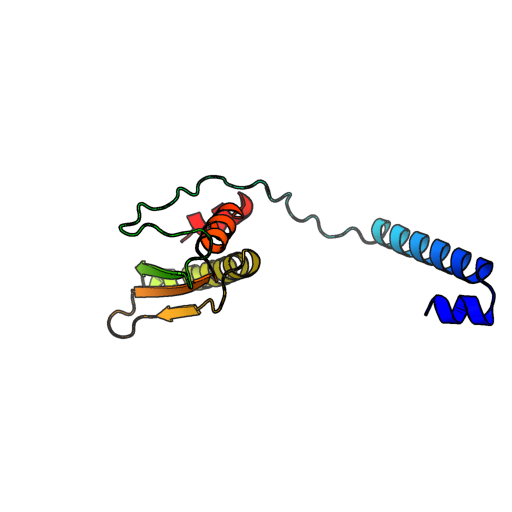? -4.344 12.860 -5.930 1.00 94.81 120 TRP A C 1
ATOM 942 O O . TRP A 1 120 ? -4.836 11.753 -5.748 1.00 94.81 120 TRP A O 1
ATOM 952 N N . ILE A 1 121 ? -3.661 13.137 -7.046 1.00 94.81 121 ILE A N 1
ATOM 953 C CA . ILE A 1 121 ? -3.581 12.159 -8.140 1.00 94.81 121 ILE A CA 1
ATOM 954 C C . ILE A 1 121 ? -2.856 10.871 -7.732 1.00 94.81 121 ILE A C 1
ATOM 956 O O . ILE A 1 121 ? -3.198 9.794 -8.219 1.00 94.81 121 ILE A O 1
ATOM 960 N N . GLU A 1 122 ? -1.878 10.951 -6.825 1.00 93.94 122 GLU A N 1
ATOM 961 C CA . GLU A 1 122 ? -1.220 9.755 -6.297 1.00 93.94 122 GLU A CA 1
ATOM 962 C C . GLU A 1 122 ? -2.129 8.972 -5.352 1.00 93.94 122 GLU A C 1
ATOM 964 O O . GLU A 1 122 ? -2.092 7.748 -5.395 1.00 93.94 122 GLU A O 1
ATOM 969 N N . TYR A 1 123 ? -2.997 9.631 -4.578 1.00 93.44 123 TYR A N 1
ATOM 970 C CA . TYR A 1 123 ? -4.060 8.952 -3.830 1.00 93.44 123 TYR A CA 1
ATOM 971 C C . TYR A 1 123 ? -5.017 8.189 -4.760 1.00 93.44 123 TYR A C 1
ATOM 973 O O . TYR A 1 123 ? -5.323 7.022 -4.511 1.00 93.44 123 TYR A O 1
ATOM 981 N N . ILE A 1 124 ? -5.443 8.796 -5.869 1.00 93.00 124 ILE A N 1
ATOM 982 C CA . ILE A 1 124 ? -6.330 8.131 -6.838 1.00 93.00 124 ILE A CA 1
ATOM 983 C C . ILE A 1 124 ? -5.658 6.919 -7.467 1.00 93.00 124 ILE A C 1
ATOM 985 O O . ILE A 1 124 ? -6.214 5.821 -7.463 1.00 93.00 124 ILE A O 1
ATOM 989 N N . ARG A 1 125 ? -4.426 7.085 -7.953 1.00 92.62 125 ARG A N 1
ATOM 990 C CA . ARG A 1 125 ? -3.658 5.979 -8.535 1.00 92.62 125 ARG A CA 1
ATOM 991 C C . ARG A 1 125 ? -3.375 4.887 -7.516 1.00 92.62 125 ARG A C 1
ATOM 993 O O . ARG A 1 125 ? -3.474 3.718 -7.860 1.00 92.62 125 ARG A O 1
ATOM 1000 N N . HIS A 1 126 ? -3.046 5.258 -6.281 1.00 91.62 126 HIS A N 1
ATOM 1001 C CA . HIS A 1 126 ? -2.832 4.320 -5.185 1.00 91.62 126 HIS A CA 1
ATOM 1002 C C . HIS A 1 126 ? -4.033 3.387 -5.015 1.00 91.62 126 HIS A C 1
ATOM 1004 O O . HIS A 1 126 ? -3.858 2.174 -5.008 1.00 91.62 126 HIS A O 1
ATOM 1010 N N . ASN A 1 127 ? -5.250 3.933 -4.967 1.00 89.38 127 ASN A N 1
ATOM 1011 C CA . ASN A 1 127 ? -6.452 3.111 -4.828 1.00 89.38 127 ASN A CA 1
ATOM 1012 C C . ASN A 1 127 ? -6.865 2.397 -6.127 1.00 89.38 127 ASN A C 1
ATOM 1014 O O . ASN A 1 127 ? -7.539 1.375 -6.062 1.00 89.38 127 ASN A O 1
ATOM 1018 N N . GLY A 1 128 ? -6.453 2.894 -7.297 1.00 87.38 128 GLY A N 1
ATOM 1019 C CA . GLY A 1 128 ? -6.683 2.229 -8.584 1.00 87.38 128 GLY A CA 1
ATOM 1020 C C . GLY A 1 128 ? -5.776 1.021 -8.855 1.00 87.38 128 GLY A C 1
ATOM 1021 O O . GLY A 1 128 ? -6.120 0.190 -9.688 1.00 87.38 128 GLY A O 1
ATOM 1022 N N . ARG A 1 129 ? -4.630 0.903 -8.167 1.00 89.00 129 ARG A N 1
ATOM 1023 C CA . ARG A 1 129 ? -3.676 -0.215 -8.333 1.00 89.00 129 ARG A CA 1
ATOM 1024 C C . ARG A 1 129 ? -4.061 -1.485 -7.568 1.00 89.00 129 ARG A C 1
ATOM 1026 O O . ARG A 1 129 ? -3.414 -2.509 -7.767 1.00 89.00 129 ARG A O 1
ATOM 1033 N N . ILE A 1 130 ? -5.087 -1.433 -6.718 1.00 86.19 130 ILE A N 1
ATOM 1034 C CA . ILE A 1 130 ? -5.530 -2.600 -5.952 1.00 86.19 130 ILE A CA 1
ATOM 1035 C C . ILE A 1 130 ? -6.029 -3.702 -6.896 1.00 86.19 130 ILE A C 1
ATOM 1037 O O . ILE A 1 130 ? -6.826 -3.445 -7.801 1.00 86.19 130 ILE A O 1
ATOM 1041 N N . THR A 1 131 ? -5.554 -4.927 -6.693 1.00 84.94 131 THR A N 1
ATOM 1042 C CA . THR A 1 131 ? -5.883 -6.085 -7.539 1.00 84.94 131 THR A CA 1
ATOM 1043 C C . THR A 1 131 ? -6.962 -6.967 -6.911 1.00 84.94 131 THR A C 1
ATOM 1045 O O . THR A 1 131 ? -7.269 -6.853 -5.721 1.00 84.94 131 THR A O 1
ATOM 1048 N N . HIS A 1 132 ? -7.536 -7.884 -7.695 1.00 82.56 132 HIS A N 1
ATOM 1049 C CA . HIS A 1 132 ? -8.441 -8.916 -7.172 1.00 82.56 132 HIS A CA 1
ATOM 1050 C C . HIS A 1 132 ? -7.792 -9.797 -6.100 1.00 82.56 132 HIS A C 1
ATOM 1052 O O . HIS A 1 132 ? -8.438 -10.128 -5.108 1.00 82.56 132 HIS A O 1
ATOM 1058 N N . ALA A 1 133 ? -6.515 -10.136 -6.265 1.00 76.19 133 ALA A N 1
ATOM 1059 C CA . ALA A 1 133 ? -5.745 -10.861 -5.263 1.00 76.19 133 ALA A CA 1
ATOM 1060 C C . ALA A 1 133 ? -5.641 -10.105 -3.927 1.00 76.19 133 ALA A C 1
ATOM 1062 O O . ALA A 1 133 ? -5.764 -10.706 -2.861 1.00 76.19 133 ALA A O 1
ATOM 1063 N N . ASP A 1 134 ? -5.464 -8.783 -3.980 1.00 80.94 134 ASP A N 1
ATOM 1064 C CA . ASP A 1 134 ? -5.387 -7.946 -2.779 1.00 80.94 134 ASP A CA 1
ATOM 1065 C C . ASP A 1 134 ? -6.753 -7.820 -2.079 1.00 80.94 134 ASP A C 1
ATOM 1067 O O . ASP A 1 134 ? -6.816 -7.696 -0.855 1.00 80.94 134 ASP A O 1
ATOM 1071 N N . ALA A 1 135 ? -7.855 -7.878 -2.838 1.00 78.50 135 ALA A N 1
ATOM 1072 C CA . ALA A 1 135 ? -9.214 -7.769 -2.304 1.00 78.50 135 ALA A CA 1
ATOM 1073 C C . ALA A 1 135 ? -9.530 -8.863 -1.275 1.00 78.50 135 ALA A C 1
ATOM 1075 O O . ALA A 1 135 ? -10.175 -8.576 -0.272 1.00 78.50 135 ALA A O 1
ATOM 1076 N N . VAL A 1 136 ? -9.007 -10.079 -1.471 1.00 78.00 136 VAL A N 1
ATOM 1077 C CA . VAL A 1 136 ? -9.187 -11.210 -0.540 1.00 78.00 136 VAL A CA 1
ATOM 1078 C C . VAL A 1 136 ? -8.639 -10.888 0.853 1.00 78.00 136 VAL A C 1
ATOM 1080 O O . VAL A 1 136 ? -9.168 -11.357 1.854 1.00 78.00 136 VAL A O 1
ATOM 1083 N N . ILE A 1 137 ? -7.583 -10.078 0.939 1.00 78.50 137 ILE A N 1
ATOM 1084 C CA . ILE A 1 137 ? -7.000 -9.650 2.218 1.00 78.50 137 ILE A CA 1
ATOM 1085 C C . ILE A 1 137 ? -7.851 -8.539 2.838 1.00 78.50 137 ILE A C 1
ATOM 1087 O O . ILE A 1 137 ? -8.061 -8.532 4.046 1.00 78.50 137 ILE A O 1
ATOM 1091 N N . VAL A 1 138 ? -8.369 -7.617 2.019 1.00 73.56 138 VAL A N 1
ATOM 1092 C CA . VAL A 1 138 ? -9.231 -6.518 2.483 1.00 73.56 138 VAL A CA 1
ATOM 1093 C C . VAL A 1 138 ? -10.581 -7.022 2.994 1.00 73.56 138 VAL A C 1
ATOM 1095 O O . VAL A 1 138 ? -11.069 -6.488 3.980 1.00 73.56 138 VAL A O 1
ATOM 1098 N N . GLU A 1 139 ? -11.163 -8.039 2.359 1.00 80.88 139 GLU A N 1
ATOM 1099 C CA . GLU A 1 139 ? -12.468 -8.620 2.720 1.00 80.88 139 GLU A CA 1
ATOM 1100 C C . GLU A 1 139 ? -12.433 -9.460 4.012 1.00 80.88 139 GLU A C 1
ATOM 1102 O O . GLU A 1 139 ? -13.485 -9.850 4.509 1.00 80.88 139 GLU A O 1
ATOM 1107 N N . ARG A 1 140 ? -11.241 -9.744 4.555 1.00 77.50 140 ARG A N 1
ATOM 1108 C CA . ARG A 1 140 ? -11.056 -10.488 5.813 1.00 77.50 140 ARG A CA 1
ATOM 1109 C C . ARG A 1 140 ? -10.911 -9.602 7.053 1.00 77.50 140 ARG A C 1
ATOM 1111 O O . ARG A 1 140 ? -10.910 -10.148 8.152 1.00 77.50 140 ARG A O 1
ATOM 1118 N N . VAL A 1 141 ? -10.711 -8.293 6.871 1.00 71.81 141 VAL A N 1
ATOM 1119 C CA . VAL A 1 141 ? -10.692 -7.304 7.966 1.00 71.81 141 VAL A CA 1
ATOM 1120 C C . VAL A 1 141 ? -12.119 -7.025 8.406 1.00 71.81 141 VAL A C 1
ATOM 1122 O O . VAL A 1 141 ? -12.347 -7.021 9.630 1.00 71.81 141 VAL A O 1
#

pLDDT: mean 88.6, std 8.58, range [58.75, 97.56]

Secondary structure (DSSP, 8-state):
-HHHHHHHH-HHHHHHHHHHHHHHHHHHHHHSPPP-------SB-----PPP-SS---TT---EEEEEEEE--GGGHHHHHHHHHHHHHHHHHTT-EEEEEEE-SS-TTEEEEEEEESSHHHHHHHHHT-BHHHHHHHTT-

Mean predicted aligned error: 9.38 Å

Radius of gyration: 23.56 Å; Cα contacts (8 Å, |Δi|>4): 160; chains: 1; bounding box: 58×50×56 Å

Nearest PDB structures (foldseek):
  2omo-assembly2_C  TM=8.104E-01  e=1.038E-02  Nitrosomonas europaea
  2bbe-assembly1_A  TM=7.107E-01  e=7.169E-02  Shewanella oneidensis MR-1
  1x7v-assembly3_C  TM=6.982E-01  e=1.109E-01  Pseudomonas aeruginosa
  2zdo-assembly2_C  TM=6.670E-01  e=9.823E-01  Staphylococcus aureus
  2k3i-assembly1_A  TM=3.619E-01  e=2.654E-01  Shigella flexneri 2a

Sequence (141 aa):
IWGVVADAHGAETALIAASVAMLAGGAIGLLLPLPQQQVLNLDPLNRFKEPHLALDLKPRSGPIAIMIEYVIRHEDEPEFLAIMAERGRIRRRDGARNWTLARDLENPTVWIEHYHTPTWIEYIRHNGRITHADAVIVERV